Protein AF-A0A7W4EGV7-F1 (afdb_monomer_lite)

Foldseek 3Di:
DVVVCVPDDDPVVVLVVLVVLLPDDPVPDDPVSNVCNVVSVVVNVVVVVVVVD

pLDDT: mean 84.11, std 10.77, range [50.62, 92.06]

Radius of gyration: 13.01 Å; chains: 1; bounding box: 28×33×24 Å

Sequence (53 aa):
MKKYWEKGISFEEYFKKTEEIVNKDEEKLTSAEKEMLEYYKLGVQRMSRMMKV

Secondary structure (DSSP, 8-state):
-HHHHTTPPPHHHHHHHHHHHHHS-GGGS-HHHHHHHHHHHHHHHHHHHHHT-

Structure (mmCIF, N/CA/C/O backbone):
data_AF-A0A7W4EGV7-F1
#
_entry.id   AF-A0A7W4EGV7-F1
#
loop_
_atom_site.group_PDB
_atom_site.id
_atom_site.type_symbol
_atom_site.label_atom_id
_atom_site.label_alt_id
_atom_site.label_comp_id
_atom_site.label_asym_id
_atom_site.label_entity_id
_atom_site.label_seq_id
_atom_site.pdbx_PDB_ins_code
_atom_site.Cartn_x
_atom_site.Cartn_y
_atom_site.Cartn_z
_atom_site.occupancy
_atom_site.B_iso_or_equiv
_atom_site.auth_seq_id
_atom_site.auth_comp_id
_atom_site.auth_asym_id
_atom_site.auth_atom_id
_atom_site.pdbx_PDB_model_num
ATOM 1 N N . MET A 1 1 ? -2.514 -23.694 -10.366 1.00 51.94 1 MET A N 1
ATOM 2 C CA . MET A 1 1 ? -1.481 -22.833 -10.988 1.00 51.94 1 MET A CA 1
ATOM 3 C C . MET A 1 1 ? -2.067 -21.777 -11.930 1.00 51.94 1 MET A C 1
ATOM 5 O O . MET A 1 1 ? -1.883 -20.610 -11.628 1.00 51.94 1 MET A O 1
ATOM 9 N N . LYS A 1 2 ? -2.817 -22.119 -12.998 1.00 53.38 2 LYS A N 1
ATOM 10 C CA . LYS A 1 2 ? -3.332 -21.122 -13.976 1.00 53.38 2 LYS A CA 1
ATOM 11 C C . LYS A 1 2 ? -4.164 -19.964 -13.377 1.00 53.38 2 LYS A C 1
ATOM 13 O O . LYS A 1 2 ? -3.875 -18.815 -13.666 1.00 53.38 2 LYS A O 1
ATOM 18 N N . LYS A 1 3 ? -5.098 -20.246 -12.460 1.00 62.66 3 LYS A N 1
ATOM 19 C CA . LYS A 1 3 ? -6.003 -19.228 -11.874 1.00 62.66 3 LYS A CA 1
ATOM 20 C C . LYS A 1 3 ? -5.348 -18.184 -10.949 1.00 62.66 3 LYS A C 1
ATOM 22 O O . LYS A 1 3 ? -5.979 -17.183 -10.634 1.00 62.66 3 LYS A O 1
ATOM 27 N N . TYR A 1 4 ? -4.127 -18.420 -10.458 1.00 61.00 4 TYR A N 1
ATOM 28 C CA . TYR A 1 4 ? -3.457 -17.470 -9.553 1.00 61.00 4 TYR A CA 1
ATOM 29 C C . TYR A 1 4 ? -2.841 -16.294 -10.316 1.00 61.00 4 TYR A C 1
ATOM 31 O O . TYR A 1 4 ? -2.909 -15.162 -9.851 1.00 61.00 4 TYR A O 1
ATOM 39 N N . TRP A 1 5 ? -2.311 -16.558 -11.511 1.00 66.62 5 TRP A N 1
ATOM 40 C CA . TRP A 1 5 ? -1.722 -15.540 -12.382 1.00 66.62 5 TRP A CA 1
ATOM 41 C C . TRP A 1 5 ? -2.772 -14.649 -13.051 1.00 66.62 5 TRP A C 1
ATOM 43 O O . TRP A 1 5 ? -2.483 -13.500 -13.353 1.00 66.62 5 TRP A O 1
ATOM 53 N N . GLU A 1 6 ? -4.009 -15.134 -13.192 1.00 72.06 6 GLU A N 1
ATOM 54 C CA . GLU A 1 6 ? -5.154 -14.339 -13.667 1.00 72.06 6 GLU A CA 1
ATOM 55 C C . GLU A 1 6 ? -5.563 -13.223 -12.688 1.00 72.06 6 GLU A C 1
ATOM 57 O O . GLU A 1 6 ? -6.225 -12.273 -13.089 1.00 72.06 6 GLU A O 1
ATOM 62 N N . LYS A 1 7 ? -5.167 -13.320 -11.410 1.00 71.50 7 LYS A N 1
ATOM 63 C CA . LYS A 1 7 ? -5.352 -12.261 -10.400 1.00 71.50 7 LYS A CA 1
ATOM 64 C C . LYS A 1 7 ? -4.105 -11.396 -10.205 1.00 71.50 7 LYS A C 1
ATOM 66 O O . LYS A 1 7 ? -4.085 -10.555 -9.307 1.00 71.50 7 LYS A O 1
ATOM 71 N N . GLY A 1 8 ? -3.054 -11.639 -10.988 1.00 77.44 8 GLY A N 1
ATOM 72 C CA . GLY A 1 8 ? -1.868 -10.799 -10.981 1.00 77.44 8 GLY A CA 1
ATOM 73 C C . GLY A 1 8 ? -2.234 -9.400 -11.4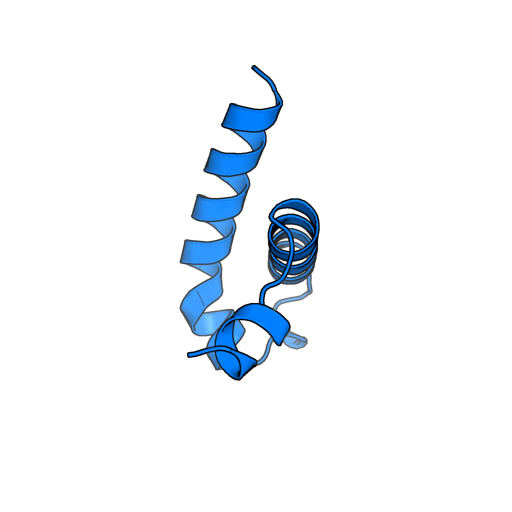60 1.00 77.44 8 GLY A C 1
ATOM 74 O O . GLY A 1 8 ? -2.916 -9.249 -12.469 1.00 77.44 8 GLY A O 1
ATOM 75 N N . ILE A 1 9 ? -1.787 -8.389 -10.728 1.00 85.12 9 ILE A N 1
ATOM 76 C CA . ILE A 1 9 ? -1.874 -6.992 -11.153 1.00 85.12 9 ILE A CA 1
ATOM 77 C C . ILE A 1 9 ? -0.517 -6.557 -11.697 1.00 85.12 9 ILE A C 1
ATOM 79 O O . ILE A 1 9 ? 0.516 -7.113 -11.307 1.00 85.12 9 ILE A O 1
ATOM 83 N N . SER A 1 10 ? -0.506 -5.580 -12.604 1.00 88.38 10 SER A N 1
ATOM 84 C CA . SER A 1 10 ? 0.757 -5.018 -13.085 1.00 88.38 10 SER A CA 1
ATOM 85 C C . SER A 1 10 ? 1.478 -4.268 -11.960 1.00 88.38 10 SER A C 1
ATOM 87 O O . SER A 1 10 ? 0.876 -3.870 -10.958 1.00 88.38 10 SER A O 1
ATOM 89 N N . PHE A 1 11 ? 2.783 -4.049 -12.136 1.00 85.38 11 PHE A N 1
ATOM 90 C CA . PHE A 1 11 ? 3.563 -3.214 -11.222 1.00 85.38 11 PHE A CA 1
ATOM 91 C C . PHE A 1 11 ? 2.955 -1.811 -11.080 1.00 85.38 11 PHE A C 1
ATOM 93 O O . PHE A 1 11 ? 2.819 -1.312 -9.968 1.00 85.38 11 PHE A O 1
ATOM 100 N N . GLU A 1 12 ? 2.540 -1.201 -12.190 1.00 87.56 12 GLU A N 1
ATOM 101 C CA . GLU A 1 12 ? 1.939 0.137 -12.208 1.00 87.56 12 GLU A CA 1
ATOM 102 C C . GLU A 1 12 ? 0.619 0.169 -11.437 1.00 87.56 12 GLU A C 1
ATOM 104 O O . GLU A 1 12 ? 0.360 1.102 -10.679 1.00 87.56 12 GLU A O 1
ATOM 109 N N . GLU A 1 13 ? -0.205 -0.870 -11.586 1.00 88.19 13 GLU A N 1
ATOM 110 C CA . GLU A 1 13 ? -1.475 -0.972 -10.875 1.00 88.19 13 GLU A CA 1
ATOM 111 C C . GLU A 1 13 ? -1.260 -1.173 -9.370 1.00 88.19 13 GLU A C 1
ATOM 113 O O . GLU A 1 13 ? -1.946 -0.546 -8.559 1.00 88.19 13 GLU A O 1
ATOM 118 N N . TYR A 1 14 ? -0.283 -1.998 -8.982 1.00 87.00 14 TYR A N 1
ATOM 119 C CA . TYR A 1 14 ? 0.121 -2.139 -7.584 1.00 87.00 14 TYR A CA 1
ATOM 120 C C . TYR A 1 14 ? 0.626 -0.810 -7.018 1.00 87.00 14 TYR A C 1
ATOM 122 O O . TYR A 1 14 ? 0.172 -0.375 -5.957 1.00 87.00 14 TYR A O 1
ATOM 130 N N . PHE A 1 15 ? 1.530 -0.141 -7.735 1.00 89.56 15 PHE A N 1
ATOM 131 C CA . PHE A 1 15 ? 2.128 1.115 -7.301 1.00 89.56 15 PHE A CA 1
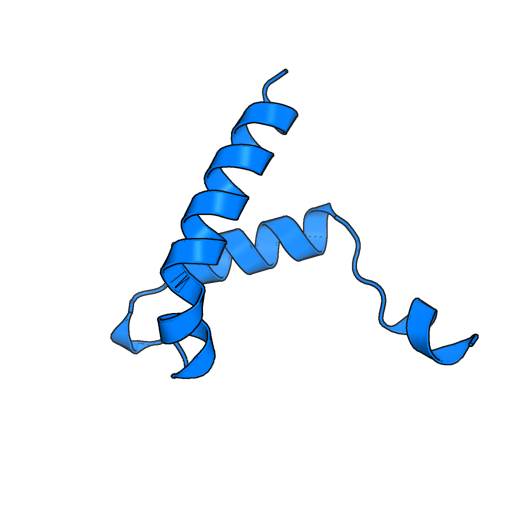ATOM 132 C C . PHE A 1 15 ? 1.064 2.197 -7.110 1.00 89.56 15 PHE A C 1
ATOM 134 O O . PHE A 1 15 ? 0.983 2.784 -6.033 1.00 89.56 15 PHE A O 1
ATOM 141 N N . LYS A 1 16 ? 0.162 2.353 -8.084 1.00 90.19 16 LYS A N 1
ATOM 142 C CA . LYS A 1 16 ? -0.950 3.303 -8.015 1.00 90.19 16 LYS A CA 1
ATOM 143 C C . LYS A 1 16 ? -1.872 3.037 -6.824 1.00 90.19 16 LYS A C 1
ATOM 145 O O . LYS A 1 16 ? -2.162 3.956 -6.066 1.00 90.19 16 LYS A O 1
ATOM 150 N N . LYS A 1 17 ? -2.289 1.783 -6.603 1.00 89.25 17 LYS A N 1
ATOM 151 C CA . LYS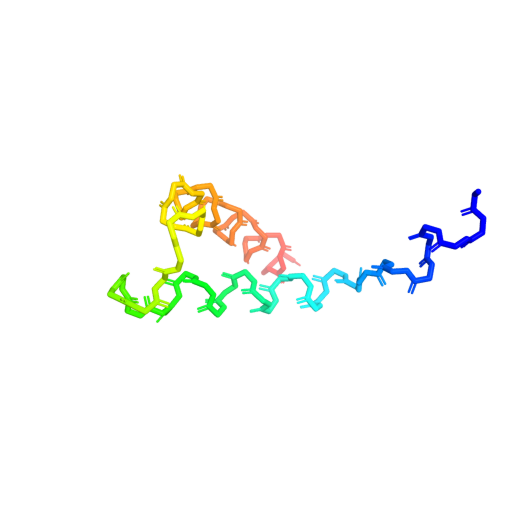 A 1 17 ? -3.111 1.414 -5.431 1.00 89.25 17 LYS A CA 1
ATOM 152 C C . LYS A 1 17 ? -2.399 1.722 -4.116 1.00 89.25 17 LYS A C 1
ATOM 154 O O . LYS A 1 17 ? -3.026 2.171 -3.162 1.00 89.25 17 LYS A O 1
ATOM 159 N N . THR A 1 18 ? -1.090 1.497 -4.066 1.00 88.56 18 THR A N 1
ATOM 160 C CA . THR A 1 18 ? -0.289 1.765 -2.869 1.00 88.56 18 THR A CA 1
ATOM 161 C C . THR A 1 18 ? -0.168 3.268 -2.605 1.00 88.56 18 THR A C 1
ATOM 163 O O . THR A 1 18 ? -0.326 3.700 -1.465 1.00 88.56 18 THR A O 1
ATOM 166 N N . GLU A 1 19 ? 0.041 4.083 -3.642 1.00 90.81 19 GLU A N 1
ATOM 167 C CA . GLU A 1 19 ? 0.018 5.546 -3.524 1.00 90.81 19 GLU A CA 1
ATOM 168 C C . GLU A 1 19 ? -1.352 6.068 -3.083 1.00 90.81 19 GLU A C 1
ATOM 170 O O . GLU A 1 19 ? -1.424 6.957 -2.237 1.00 90.81 19 GLU A O 1
ATOM 175 N N . GLU A 1 20 ? -2.445 5.504 -3.599 1.00 91.00 20 GLU A N 1
ATOM 176 C CA . GLU A 1 20 ? -3.799 5.859 -3.164 1.00 91.00 20 GLU A CA 1
ATOM 177 C C . GLU A 1 20 ? -4.003 5.577 -1.671 1.00 91.00 20 GLU A C 1
ATOM 179 O O . GLU A 1 20 ? -4.590 6.398 -0.975 1.00 91.00 20 GLU A O 1
ATOM 184 N N . ILE A 1 21 ? -3.495 4.456 -1.149 1.00 89.94 21 ILE A N 1
ATOM 185 C CA . ILE A 1 21 ? -3.570 4.132 0.286 1.00 89.94 21 ILE A CA 1
ATOM 186 C C . ILE A 1 21 ? -2.745 5.118 1.118 1.00 89.94 21 ILE A C 1
ATOM 188 O O . ILE A 1 21 ? -3.224 5.603 2.139 1.00 89.94 21 ILE A O 1
ATOM 192 N N . VAL A 1 22 ? -1.528 5.449 0.680 1.00 90.62 22 VAL A N 1
ATOM 193 C CA . VAL A 1 22 ? -0.640 6.376 1.402 1.00 90.62 22 VAL A CA 1
ATOM 194 C C . VAL A 1 22 ? -1.204 7.800 1.461 1.00 90.62 22 VAL A C 1
ATOM 196 O O . VAL A 1 22 ? -0.974 8.494 2.449 1.00 90.62 22 VAL A O 1
ATOM 199 N N . ASN A 1 23 ? -1.937 8.226 0.430 1.00 90.12 23 ASN A N 1
ATOM 200 C CA . ASN A 1 23 ? -2.506 9.573 0.329 1.00 90.12 23 ASN A CA 1
ATOM 201 C C . ASN A 1 23 ? -3.946 9.693 0.861 1.00 90.12 23 ASN A C 1
ATOM 203 O O . ASN A 1 23 ? -4.502 10.791 0.861 1.00 90.12 23 ASN A O 1
ATOM 207 N N . LYS A 1 24 ? -4.580 8.592 1.283 1.00 89.81 24 LYS A N 1
ATOM 208 C CA . LYS A 1 24 ? -5.907 8.628 1.915 1.00 89.81 24 LYS A CA 1
ATOM 209 C C . LYS A 1 24 ? -5.823 9.194 3.332 1.00 89.81 24 LYS A C 1
ATOM 211 O O . LYS A 1 24 ? -4.858 8.957 4.053 1.00 89.81 24 LYS A O 1
ATOM 216 N N . ASP A 1 25 ? -6.901 9.851 3.755 1.00 88.56 25 ASP A N 1
ATOM 217 C CA . ASP A 1 25 ? -7.094 10.213 5.160 1.00 88.56 25 ASP A CA 1
ATOM 218 C C . ASP A 1 25 ? -7.116 8.947 6.027 1.00 88.56 25 ASP A C 1
ATOM 220 O O . ASP A 1 25 ? -7.816 7.983 5.699 1.00 88.56 25 ASP A O 1
ATOM 224 N N . GLU A 1 26 ? -6.407 8.955 7.159 1.00 79.50 26 GLU A N 1
ATOM 225 C CA . GLU A 1 26 ? -6.313 7.780 8.034 1.00 79.50 26 GLU A CA 1
ATOM 226 C C . GLU A 1 26 ? -7.689 7.299 8.518 1.00 79.50 26 GLU A C 1
ATOM 228 O O . GLU A 1 26 ? -7.914 6.103 8.670 1.00 79.50 26 GLU A O 1
ATOM 233 N N . GLU A 1 27 ? -8.661 8.193 8.689 1.00 84.06 27 GLU A N 1
ATOM 234 C CA . GLU A 1 27 ? -10.035 7.843 9.076 1.00 84.06 27 GLU A CA 1
ATOM 235 C C . GLU A 1 27 ? -10.763 6.975 8.036 1.00 84.06 27 GLU A C 1
ATOM 237 O O . GLU A 1 27 ? -11.671 6.224 8.391 1.00 84.06 27 GLU A O 1
ATOM 242 N N . LYS A 1 28 ? -10.340 7.032 6.768 1.00 87.44 28 LYS A N 1
ATOM 243 C CA . LYS A 1 28 ? -10.914 6.273 5.644 1.00 87.44 28 LYS A CA 1
ATOM 244 C C . LYS A 1 28 ? -10.186 4.955 5.375 1.00 87.44 28 LYS A C 1
ATOM 246 O O . LYS A 1 28 ? -10.616 4.199 4.504 1.00 87.44 2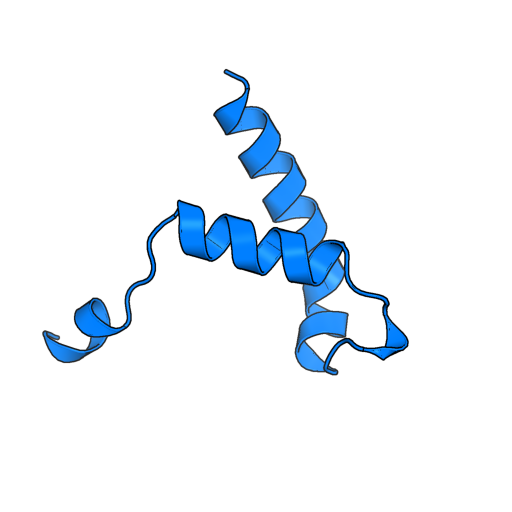8 LYS A O 1
ATOM 251 N N . LEU A 1 29 ? -9.091 4.687 6.087 1.00 88.81 29 LEU A N 1
ATOM 252 C CA . LEU A 1 29 ? -8.345 3.438 5.976 1.00 88.81 29 LEU A CA 1
ATOM 253 C C . LEU A 1 29 ? -9.020 2.331 6.784 1.00 88.81 29 LEU A C 1
ATOM 255 O O . LEU A 1 29 ? -9.438 2.521 7.931 1.00 88.81 29 LEU A O 1
ATOM 259 N N . THR A 1 30 ? -9.065 1.141 6.200 1.00 91.56 30 THR A N 1
ATOM 260 C CA . THR A 1 30 ? -9.414 -0.085 6.920 1.00 91.56 30 THR A CA 1
ATOM 261 C C . THR A 1 30 ? -8.363 -0.400 7.989 1.00 91.56 30 THR A C 1
ATOM 263 O O . THR A 1 30 ? -7.215 0.036 7.901 1.00 91.56 30 THR A O 1
ATOM 266 N N . SER A 1 31 ? -8.717 -1.199 8.999 1.00 90.62 31 SER A N 1
ATOM 267 C CA . SER A 1 31 ? -7.780 -1.571 10.072 1.00 90.62 31 SER A CA 1
ATOM 268 C C . SER A 1 31 ? -6.506 -2.247 9.547 1.00 90.62 31 SER A C 1
ATOM 270 O O . SER A 1 31 ? -5.421 -1.968 10.044 1.00 90.62 31 SER A O 1
ATOM 272 N N . ALA A 1 32 ? -6.627 -3.071 8.500 1.00 88.06 32 ALA A N 1
ATOM 273 C CA . ALA A 1 32 ? -5.487 -3.725 7.861 1.00 88.06 32 ALA A CA 1
ATOM 274 C C . ALA A 1 32 ? -4.598 -2.733 7.090 1.00 88.06 32 ALA A C 1
ATOM 276 O O . ALA A 1 32 ? -3.374 -2.831 7.129 1.00 88.06 32 ALA A O 1
ATOM 277 N N . GLU A 1 33 ? -5.190 -1.749 6.407 1.00 88.81 33 GLU A N 1
ATOM 278 C CA . GLU A 1 33 ? -4.417 -0.698 5.736 1.00 88.81 33 GLU A CA 1
ATOM 279 C C . GLU A 1 33 ? -3.694 0.199 6.741 1.00 88.81 33 GLU A C 1
ATOM 281 O O . GLU A 1 33 ? -2.565 0.594 6.472 1.00 88.81 33 GLU A O 1
ATOM 286 N N . LYS A 1 34 ? -4.303 0.483 7.900 1.00 91.06 34 LYS A N 1
ATOM 287 C CA . LYS A 1 34 ? -3.668 1.255 8.980 1.00 91.06 34 LYS A CA 1
ATOM 288 C C . LYS A 1 34 ? -2.438 0.553 9.535 1.00 91.06 34 LYS A C 1
ATOM 290 O O . LYS A 1 34 ? -1.393 1.179 9.661 1.00 91.06 34 LYS A O 1
ATOM 295 N N . GLU A 1 35 ? -2.553 -0.741 9.822 1.00 91.88 35 GLU A N 1
ATOM 296 C CA . GLU A 1 35 ? -1.436 -1.552 10.317 1.00 91.88 35 GLU A CA 1
ATOM 297 C C . GLU A 1 35 ? -0.287 -1.612 9.300 1.00 91.88 35 GLU A C 1
ATOM 299 O O . GLU A 1 35 ? 0.885 -1.532 9.660 1.00 91.88 35 GLU A O 1
ATOM 304 N N . MET A 1 36 ? -0.624 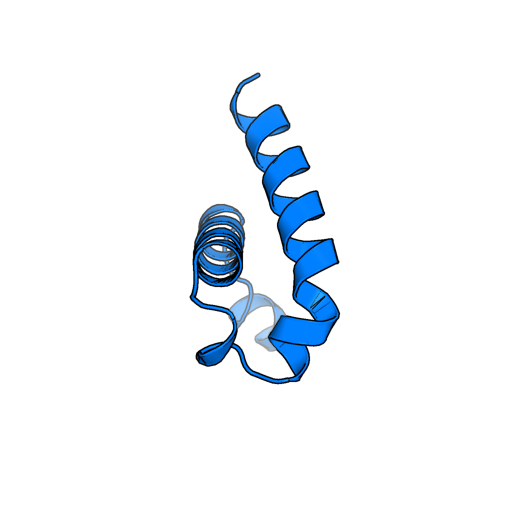-1.674 8.009 1.00 89.88 36 MET A N 1
ATOM 305 C CA . MET A 1 36 ? 0.358 -1.778 6.928 1.00 89.88 36 MET A CA 1
ATOM 306 C C . MET A 1 36 ? 0.820 -0.428 6.360 1.00 89.88 36 MET A C 1
ATOM 308 O O . MET A 1 36 ? 1.693 -0.398 5.489 1.00 89.88 36 MET A O 1
ATOM 312 N N . LEU A 1 37 ? 0.274 0.693 6.839 1.00 90.56 37 LEU A N 1
ATOM 313 C CA . LEU A 1 37 ? 0.477 2.022 6.255 1.00 90.56 37 LEU A CA 1
ATOM 314 C C . LEU A 1 37 ? 1.954 2.422 6.223 1.00 90.56 37 LEU A C 1
ATOM 316 O O . LEU A 1 37 ? 2.427 2.988 5.237 1.00 90.56 37 LEU A O 1
ATOM 320 N N . GLU A 1 38 ? 2.698 2.111 7.283 1.00 90.44 38 GLU A N 1
ATOM 321 C CA . GLU A 1 38 ? 4.128 2.411 7.367 1.00 90.44 38 GLU A CA 1
ATOM 322 C C . GLU A 1 38 ? 4.931 1.642 6.306 1.00 90.44 38 GLU A C 1
ATOM 324 O O . GLU A 1 38 ? 5.774 2.219 5.613 1.00 90.44 38 GLU A O 1
ATOM 329 N N . TYR A 1 39 ? 4.597 0.367 6.087 1.00 91.69 39 TYR A N 1
ATOM 330 C CA . TYR A 1 39 ? 5.208 -0.447 5.038 1.00 91.69 39 TYR A CA 1
ATOM 331 C C . TYR A 1 39 ? 4.871 0.074 3.641 1.00 91.69 39 TYR A C 1
ATOM 333 O O . TYR A 1 39 ? 5.756 0.134 2.783 1.00 91.69 39 TYR A O 1
ATOM 341 N N . TYR A 1 40 ? 3.628 0.506 3.409 1.00 90.50 40 TYR A N 1
ATOM 342 C CA . TYR A 1 40 ? 3.235 1.121 2.141 1.00 90.50 40 TYR A CA 1
ATOM 343 C C . TYR A 1 40 ? 3.980 2.435 1.882 1.00 90.50 40 TYR A C 1
ATOM 345 O O . TYR A 1 40 ? 4.499 2.620 0.781 1.00 90.50 40 TYR A O 1
ATOM 353 N N . LYS A 1 41 ? 4.142 3.299 2.894 1.00 91.44 41 LYS A N 1
ATOM 354 C CA . LYS A 1 41 ? 4.935 4.542 2.797 1.00 91.44 41 LYS A CA 1
ATOM 355 C C . LYS A 1 41 ? 6.389 4.259 2.400 1.00 91.44 41 LYS A C 1
ATOM 357 O O . LYS A 1 41 ? 6.909 4.872 1.465 1.00 91.44 41 LYS A O 1
ATOM 362 N N . LEU A 1 42 ? 7.034 3.297 3.062 1.00 92.06 42 LEU A N 1
ATOM 363 C CA . LEU A 1 42 ? 8.397 2.850 2.740 1.00 92.06 42 LEU A CA 1
ATOM 364 C C . LEU A 1 42 ? 8.501 2.256 1.330 1.00 92.06 42 LEU A C 1
ATOM 366 O O . LEU A 1 42 ? 9.451 2.549 0.599 1.00 92.06 42 LEU A O 1
ATOM 370 N N . GLY A 1 43 ? 7.529 1.429 0.943 1.00 89.88 43 GLY A N 1
ATOM 371 C CA . GLY A 1 43 ? 7.448 0.826 -0.383 1.00 89.88 43 GLY A CA 1
ATOM 372 C C . GLY A 1 43 ? 7.353 1.881 -1.480 1.00 89.88 43 GLY A C 1
ATOM 373 O O . GLY A 1 43 ? 8.165 1.868 -2.407 1.00 89.88 43 GLY A O 1
ATOM 374 N N . VAL A 1 44 ? 6.424 2.831 -1.339 1.00 90.75 44 VAL A N 1
ATOM 375 C CA . VAL A 1 44 ? 6.248 3.945 -2.283 1.00 90.75 44 VAL A CA 1
ATOM 376 C C . VAL A 1 44 ? 7.536 4.748 -2.401 1.00 90.75 44 VAL A C 1
ATOM 378 O O . VAL A 1 44 ? 8.034 4.927 -3.508 1.00 90.75 44 VAL A O 1
ATOM 381 N N . GLN A 1 45 ? 8.159 5.124 -1.281 1.00 90.50 45 GLN A N 1
ATOM 382 C CA . GLN A 1 45 ? 9.413 5.881 -1.300 1.00 90.50 45 GLN A CA 1
ATOM 383 C C . GLN A 1 45 ? 10.524 5.172 -2.093 1.00 90.50 45 GLN A C 1
ATOM 385 O O . GLN A 1 45 ? 11.262 5.818 -2.840 1.00 90.50 45 GLN A O 1
ATOM 390 N N 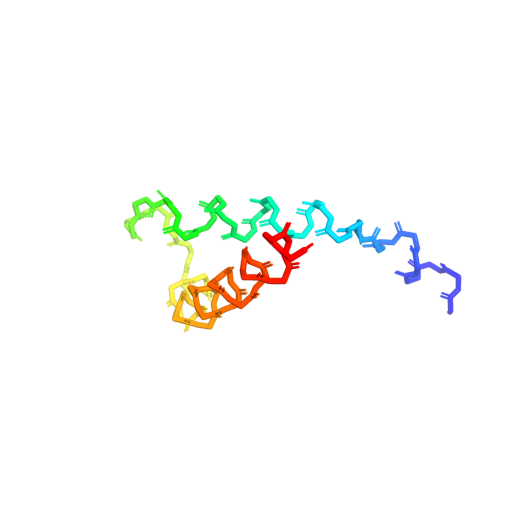. ARG A 1 46 ? 10.670 3.851 -1.936 1.00 89.31 46 ARG A N 1
ATOM 391 C CA . ARG A 1 46 ? 11.685 3.060 -2.654 1.00 89.31 46 ARG A CA 1
ATOM 392 C C . ARG A 1 46 ? 11.366 2.947 -4.142 1.00 89.31 46 ARG A C 1
ATOM 394 O O . ARG A 1 46 ? 12.254 3.154 -4.964 1.00 89.31 46 ARG A O 1
ATOM 401 N N . MET A 1 47 ? 10.113 2.665 -4.486 1.00 88.75 47 MET A N 1
ATOM 402 C CA . MET A 1 47 ? 9.667 2.539 -5.876 1.00 88.75 47 MET A CA 1
ATOM 403 C C . MET A 1 47 ? 9.788 3.869 -6.629 1.00 88.75 47 MET A C 1
ATOM 405 O O . MET A 1 47 ? 10.376 3.899 -7.708 1.00 88.75 47 MET A O 1
ATOM 409 N N . SER A 1 48 ? 9.375 4.987 -6.022 1.00 86.19 48 SER A N 1
ATOM 410 C CA . SER A 1 48 ? 9.540 6.323 -6.610 1.00 86.19 48 SER A CA 1
ATOM 411 C C . SER A 1 48 ? 11.005 6.683 -6.863 1.00 86.19 48 SER A C 1
ATOM 413 O O . SER A 1 48 ? 11.295 7.415 -7.804 1.00 86.19 48 SER A O 1
ATOM 415 N N . ARG A 1 49 ? 11.942 6.197 -6.036 1.00 88.19 49 ARG A N 1
ATOM 416 C CA . ARG A 1 49 ? 13.382 6.384 -6.278 1.00 88.19 49 ARG A CA 1
ATOM 417 C C . ARG A 1 49 ? 13.852 5.577 -7.479 1.00 88.19 49 ARG A C 1
ATOM 419 O O . ARG A 1 49 ? 14.569 6.132 -8.294 1.00 88.19 49 ARG A O 1
ATOM 426 N N . MET A 1 50 ? 13.431 4.318 -7.605 1.00 84.69 50 MET A N 1
ATOM 427 C CA . MET A 1 50 ? 13.804 3.476 -8.748 1.00 84.69 50 MET A CA 1
ATOM 428 C C . MET A 1 50 ? 13.246 3.998 -10.075 1.00 84.69 50 MET A C 1
ATOM 430 O O . MET A 1 50 ? 13.932 3.916 -11.080 1.00 84.69 50 MET A O 1
ATOM 434 N N . MET A 1 51 ? 12.035 4.560 -10.083 1.00 82.31 51 MET A N 1
ATOM 435 C CA . MET A 1 51 ? 11.415 5.104 -11.301 1.00 82.31 51 MET A CA 1
ATOM 436 C C . MET A 1 51 ? 11.995 6.454 -11.754 1.00 82.31 51 MET A C 1
ATOM 438 O O . MET A 1 51 ? 11.747 6.869 -12.880 1.00 82.31 51 MET A O 1
ATOM 442 N N . LYS A 1 52 ? 12.710 7.170 -10.876 1.00 71.81 52 LYS A N 1
ATOM 443 C CA . LYS A 1 52 ? 13.388 8.440 -11.198 1.00 71.81 52 LYS A CA 1
ATOM 444 C C . LYS A 1 52 ? 14.810 8.248 -11.746 1.00 71.81 52 LYS A C 1
ATOM 446 O O . LYS A 1 52 ? 15.461 9.252 -12.032 1.00 71.81 52 LYS A O 1
ATOM 451 N N . VAL A 1 53 ? 15.288 7.004 -11.815 1.00 50.62 53 VAL A N 1
ATOM 452 C CA . VAL A 1 53 ? 16.597 6.616 -12.366 1.00 50.62 53 VAL A CA 1
ATOM 453 C C . VAL A 1 53 ? 16.465 6.322 -13.852 1.00 50.62 53 VAL A C 1
ATOM 455 O O . VAL A 1 53 ? 15.451 5.699 -14.232 1.00 50.62 53 VAL A O 1
#